Protein AF-A0A7Z9LRL5-F1 (afdb_monomer)

Solvent-accessible surface area (backbone atoms only — not comparable to full-atom values): 5508 Å² total; per-residue (Å²): 133,64,65,81,75,49,49,61,60,55,51,50,53,35,48,48,31,38,72,68,63,71,38,84,64,78,83,75,88,87,76,84,83,62,90,85,59,78,69,42,84,38,72,50,78,47,81,44,77,74,101,57,75,53,73,51,75,52,59,36,44,61,69,58,51,35,52,52,49,17,60,71,70,75,48,90,58,93,68,96,71,84,92,125

Radius of gyration: 14.58 Å; Cα contacts (8 Å, |Δi|>4): 69; chains: 1; bounding box: 31×33×35 Å

Sequence (84 aa):
MKAELVNPFIESVQEIFTTMLGVQARRGKVGITDAEKSPGDLVALIGISGHATGNVALSLPSQTALAIVGQLMSETYTSITDDA

Mean predicted aligned error: 6.71 Å

Nearest PDB structures (foldseek):
  1xko-assembly1_A  TM=8.320E-01  e=2.451E-03  Thermotoga maritima
  1squ-assembly1_A  TM=8.349E-01  e=1.618E-02  Thermotoga maritima

pLDDT: mean 82.34, std 9.66, range 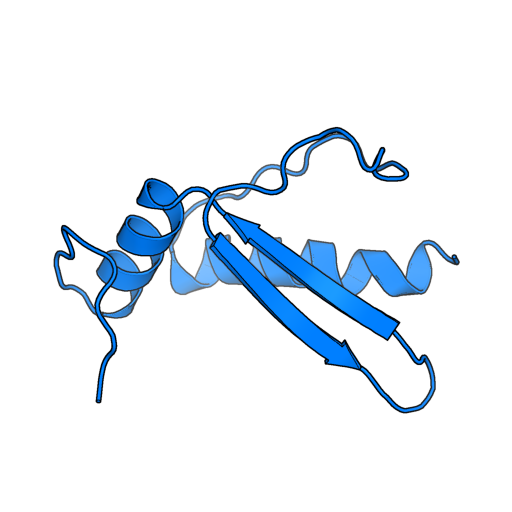[42.62, 90.62]

Foldseek 3Di:
DDVVVVVVVVVVVQVCCCPQVVDGDDDDDDDDDDPPDDQAPDWDWDFDDDPDGDIDIDGDHPVVVQSSVCSNVVHHDDDDDDPD

Secondary structure (DSSP, 8-state):
--HHHHHHHHHHHHHHHHHHS---PPP----PPPTTS---SEEEEEEE-SSS-EEEEEEE-HHHHHHHHHHHHTS---S-----

Structure (mmCIF, N/CA/C/O backbone):
data_AF-A0A7Z9LRL5-F1
#
_entry.id   AF-A0A7Z9LRL5-F1
#
loop_
_atom_site.group_PDB
_atom_site.id
_atom_site.type_symbol
_atom_site.label_atom_id
_atom_site.label_alt_id
_atom_site.label_comp_id
_atom_site.label_asym_id
_atom_site.label_entity_id
_atom_site.label_seq_id
_atom_site.pdbx_PDB_ins_code
_atom_s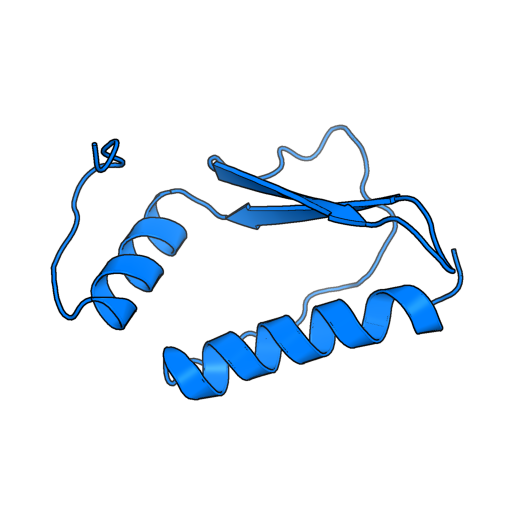ite.Cartn_x
_atom_site.Cartn_y
_atom_site.Cartn_z
_atom_site.occupancy
_atom_site.B_iso_or_equiv
_atom_site.auth_seq_id
_atom_site.auth_comp_id
_atom_site.auth_asym_id
_atom_site.auth_atom_id
_atom_site.pdbx_PDB_model_num
ATOM 1 N N . MET A 1 1 ? 8.176 -4.373 -19.402 1.00 60.56 1 MET A N 1
ATOM 2 C CA . MET A 1 1 ? 8.704 -3.532 -18.300 1.00 60.56 1 MET A CA 1
ATOM 3 C C . MET A 1 1 ? 9.827 -4.286 -17.610 1.00 60.56 1 MET A C 1
ATOM 5 O O . MET A 1 1 ? 9.713 -5.499 -17.482 1.00 60.56 1 MET A O 1
ATOM 9 N N . LYS A 1 2 ? 10.911 -3.616 -17.205 1.00 69.75 2 LYS A N 1
ATOM 10 C CA . LYS A 1 2 ? 11.988 -4.264 -16.440 1.00 69.75 2 LYS A CA 1
ATOM 11 C C . LYS A 1 2 ? 11.531 -4.467 -14.995 1.00 69.75 2 LYS A C 1
ATOM 13 O O . LYS A 1 2 ? 11.015 -3.527 -14.396 1.00 69.75 2 LYS A O 1
ATOM 18 N N . ALA A 1 3 ? 11.734 -5.664 -14.444 1.00 73.75 3 ALA A N 1
ATOM 19 C CA . ALA A 1 3 ? 11.377 -5.979 -13.055 1.00 73.75 3 ALA A CA 1
ATOM 20 C C . ALA A 1 3 ? 12.055 -5.031 -12.044 1.00 73.75 3 ALA A C 1
ATOM 22 O O . ALA A 1 3 ? 11.470 -4.695 -11.020 1.00 73.75 3 ALA A O 1
ATOM 23 N N . GLU A 1 4 ? 13.241 -4.532 -12.395 1.00 77.94 4 GLU A N 1
ATOM 24 C CA . GLU A 1 4 ? 14.029 -3.540 -11.650 1.00 77.94 4 GLU A CA 1
ATOM 25 C C . GLU A 1 4 ? 13.260 -2.248 -11.339 1.00 77.94 4 GLU A C 1
ATOM 27 O O . GLU A 1 4 ? 13.507 -1.630 -10.312 1.00 77.94 4 GLU A O 1
ATOM 32 N N . LEU A 1 5 ? 12.307 -1.848 -12.191 1.00 77.56 5 LEU A N 1
ATOM 33 C CA . LEU A 1 5 ? 11.490 -0.653 -11.959 1.00 77.56 5 LEU A CA 1
ATOM 34 C C . LEU A 1 5 ? 10.298 -0.920 -11.035 1.00 77.56 5 LEU A C 1
ATOM 36 O O . LEU A 1 5 ? 9.752 0.021 -10.480 1.00 77.56 5 LEU A O 1
ATOM 40 N N . VAL A 1 6 ? 9.865 -2.175 -10.889 1.00 81.81 6 VAL A N 1
ATOM 41 C CA . VAL A 1 6 ? 8.659 -2.543 -10.123 1.00 81.81 6 VAL A CA 1
ATOM 42 C C . VAL A 1 6 ? 9.015 -2.984 -8.705 1.00 81.81 6 VAL A C 1
ATOM 44 O O . VAL A 1 6 ? 8.288 -2.670 -7.765 1.00 81.81 6 VAL A O 1
ATOM 47 N N . ASN A 1 7 ? 10.133 -3.697 -8.540 1.00 86.06 7 ASN A N 1
ATOM 48 C CA . ASN A 1 7 ? 10.550 -4.246 -7.248 1.00 86.06 7 ASN A CA 1
ATOM 49 C C . ASN A 1 7 ? 10.656 -3.194 -6.130 1.00 86.06 7 ASN A C 1
ATOM 51 O O . ASN A 1 7 ? 10.104 -3.469 -5.065 1.00 86.06 7 ASN A O 1
ATOM 55 N N . PRO A 1 8 ? 11.228 -1.990 -6.355 1.00 86.94 8 PRO A N 1
ATOM 56 C CA . PRO A 1 8 ? 11.304 -0.973 -5.309 1.00 86.94 8 PRO A CA 1
ATOM 57 C C . PRO A 1 8 ? 9.930 -0.596 -4.749 1.00 86.94 8 PRO A C 1
ATOM 59 O O . PRO A 1 8 ? 9.771 -0.491 -3.541 1.00 86.94 8 PRO A O 1
ATOM 62 N N . PHE A 1 9 ? 8.901 -0.485 -5.597 1.00 85.06 9 PHE A N 1
ATOM 63 C CA . PHE A 1 9 ? 7.542 -0.176 -5.137 1.00 85.06 9 PHE A CA 1
ATOM 64 C C . PHE A 1 9 ? 6.944 -1.302 -4.293 1.00 85.06 9 PHE A C 1
ATOM 66 O O . PHE A 1 9 ? 6.275 -1.037 -3.298 1.00 85.06 9 PHE A O 1
ATOM 73 N N . ILE A 1 10 ? 7.186 -2.559 -4.674 1.00 86.12 10 ILE A N 1
ATOM 74 C CA . ILE A 1 10 ? 6.702 -3.716 -3.913 1.00 86.12 10 ILE A CA 1
ATOM 75 C C . ILE A 1 10 ? 7.364 -3.754 -2.533 1.00 86.12 10 ILE A C 1
ATOM 77 O O . ILE A 1 10 ? 6.675 -3.946 -1.532 1.00 86.12 10 ILE A O 1
ATOM 81 N N . GLU A 1 11 ? 8.680 -3.562 -2.482 1.00 89.31 11 GLU A N 1
ATOM 82 C CA . GLU A 1 11 ? 9.458 -3.557 -1.241 1.00 89.31 11 GLU A CA 1
ATOM 83 C C . GLU A 1 11 ? 9.039 -2.398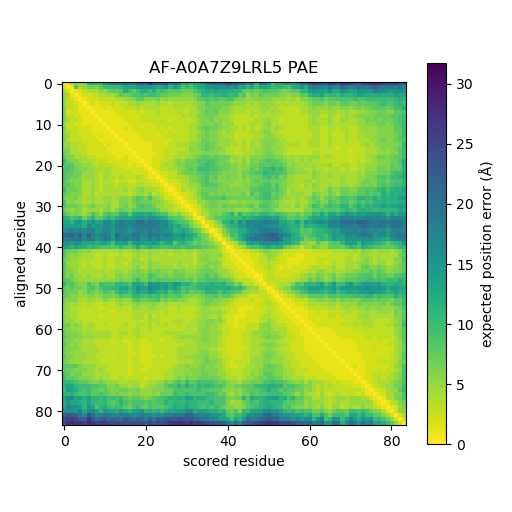 -0.328 1.00 89.31 11 GLU A C 1
ATOM 85 O O . GLU A 1 11 ? 8.739 -2.627 0.843 1.00 89.31 11 GLU A O 1
ATOM 90 N N . SER A 1 12 ? 8.884 -1.184 -0.871 1.00 88.31 12 SER A N 1
ATOM 91 C CA . SER A 1 12 ? 8.427 -0.021 -0.101 1.00 88.31 12 SER A CA 1
ATOM 92 C C . SER A 1 12 ? 7.037 -0.220 0.505 1.00 88.31 12 SER A C 1
ATOM 94 O O . SER A 1 12 ? 6.810 0.156 1.652 1.00 88.31 12 SER A O 1
ATOM 96 N N . VAL A 1 13 ? 6.098 -0.842 -0.218 1.00 87.75 13 VAL A N 1
ATOM 97 C CA . VAL A 1 13 ? 4.769 -1.144 0.341 1.00 87.75 13 VAL A CA 1
ATOM 98 C C . VAL A 1 13 ? 4.882 -2.128 1.508 1.00 87.75 13 VAL A C 1
ATOM 100 O O . VAL A 1 13 ? 4.242 -1.929 2.537 1.00 87.75 13 VAL A O 1
ATOM 103 N N . GLN A 1 14 ? 5.711 -3.169 1.399 1.00 88.62 14 GLN A N 1
ATOM 104 C CA . GLN A 1 14 ? 5.913 -4.109 2.508 1.00 88.62 14 GLN A CA 1
ATOM 105 C C . GLN A 1 14 ? 6.529 -3.436 3.738 1.00 88.62 14 GLN A C 1
ATOM 107 O O . GLN A 1 14 ? 6.122 -3.722 4.867 1.00 88.62 14 GLN A O 1
ATOM 112 N N . GLU A 1 15 ? 7.479 -2.532 3.521 1.00 90.31 15 GLU A N 1
ATOM 113 C CA . GLU A 1 15 ? 8.129 -1.780 4.588 1.00 90.31 15 GLU A CA 1
ATOM 114 C C . GLU A 1 15 ? 7.156 -0.830 5.292 1.00 90.31 15 GLU A C 1
ATOM 116 O O . GLU A 1 15 ? 7.104 -0.825 6.519 1.00 90.31 15 GLU A O 1
ATOM 121 N N . ILE A 1 16 ? 6.312 -0.103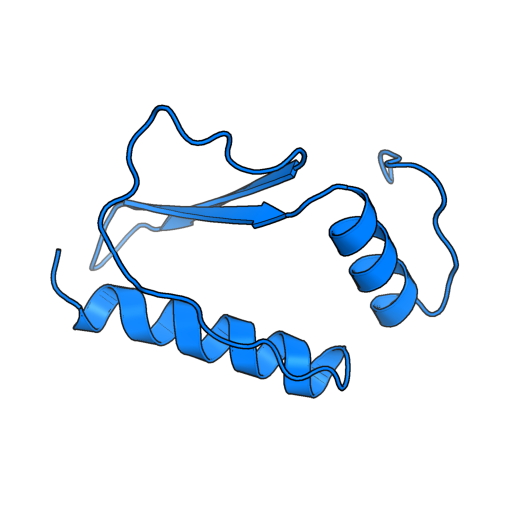 4.552 1.00 88.50 16 ILE A N 1
ATOM 122 C CA . ILE A 1 16 ? 5.283 0.777 5.131 1.00 88.50 16 ILE A CA 1
ATOM 123 C C . ILE A 1 16 ? 4.330 -0.015 6.028 1.00 88.50 16 ILE A C 1
ATOM 125 O O . ILE A 1 16 ? 4.082 0.379 7.167 1.00 88.50 16 ILE A O 1
ATOM 129 N N . PHE A 1 17 ? 3.828 -1.158 5.554 1.00 88.62 17 PHE A N 1
ATOM 130 C CA . PHE A 1 17 ? 2.928 -1.994 6.352 1.00 88.62 17 PHE A CA 1
ATOM 131 C C . PHE A 1 17 ? 3.620 -2.534 7.609 1.00 88.62 17 PHE A C 1
ATOM 133 O O . PHE A 1 17 ? 3.028 -2.554 8.687 1.00 88.62 17 PHE A O 1
ATOM 140 N N . THR A 1 18 ? 4.893 -2.907 7.504 1.00 90.62 18 THR A N 1
ATOM 141 C CA . THR A 1 18 ? 5.644 -3.429 8.650 1.00 90.62 18 THR A CA 1
ATOM 142 C C . THR A 1 18 ? 5.938 -2.333 9.672 1.00 90.62 18 THR A C 1
ATOM 144 O O . THR A 1 18 ? 5.735 -2.538 10.865 1.00 90.62 18 THR A O 1
ATOM 147 N N . THR A 1 19 ? 6.385 -1.163 9.220 1.00 89.44 19 THR A N 1
ATOM 148 C CA . THR A 1 19 ? 6.889 -0.096 10.091 1.00 89.44 19 THR A CA 1
ATOM 149 C C . THR A 1 19 ? 5.776 0.792 10.638 1.00 89.44 19 THR A C 1
ATOM 151 O O . THR A 1 19 ? 5.807 1.142 11.813 1.00 89.44 19 THR A O 1
ATOM 154 N N . MET A 1 20 ? 4.788 1.157 9.816 1.00 86.88 20 MET A N 1
ATOM 155 C CA . MET A 1 20 ? 3.713 2.070 10.228 1.00 86.88 20 MET A CA 1
ATOM 156 C C . MET A 1 20 ? 2.504 1.339 10.808 1.00 86.88 20 MET A C 1
ATOM 158 O O . MET A 1 20 ? 1.832 1.869 11.687 1.00 86.88 20 MET A O 1
ATOM 162 N N . LEU A 1 21 ? 2.227 0.122 10.334 1.00 87.19 21 LEU A N 1
ATOM 163 C CA . LEU A 1 21 ? 1.065 -0.656 10.770 1.00 87.19 21 LEU A CA 1
ATOM 164 C C . LEU A 1 21 ? 1.458 -1.845 11.657 1.00 87.19 21 LEU A C 1
ATOM 166 O O . LEU A 1 21 ? 0.594 -2.502 12.225 1.00 87.19 21 LEU A O 1
ATOM 170 N N . GLY A 1 22 ? 2.741 -2.192 11.789 1.00 87.56 22 GLY A N 1
ATOM 171 C CA . GLY A 1 22 ? 3.129 -3.401 12.526 1.00 87.56 22 GLY A CA 1
ATOM 172 C C . GLY A 1 22 ? 2.550 -4.694 11.925 1.00 87.56 22 GLY A C 1
ATOM 173 O O . GLY A 1 22 ? 2.508 -5.721 12.602 1.00 87.56 22 GLY A O 1
ATOM 174 N N . VAL A 1 23 ? 2.087 -4.660 10.669 1.00 87.50 23 VAL A N 1
ATOM 175 C CA . VAL A 1 23 ? 1.467 -5.792 9.968 1.00 87.50 23 VAL A CA 1
ATOM 176 C C . VAL A 1 23 ? 2.390 -6.257 8.850 1.00 87.50 23 VAL A C 1
ATOM 178 O O . VAL A 1 23 ? 2.860 -5.467 8.040 1.00 87.50 23 VAL A O 1
ATOM 181 N N . GLN A 1 24 ? 2.613 -7.567 8.737 1.00 85.88 24 GLN A N 1
ATOM 182 C CA . GLN A 1 24 ? 3.380 -8.108 7.615 1.00 85.88 24 GLN A CA 1
ATOM 183 C C . GLN A 1 24 ? 2.507 -8.322 6.375 1.00 85.88 24 GLN A C 1
ATOM 185 O O . GLN A 1 24 ? 1.748 -9.292 6.284 1.00 85.88 24 GLN A O 1
ATOM 190 N N . ALA A 1 25 ? 2.668 -7.445 5.384 1.00 85.88 25 ALA A N 1
ATOM 191 C CA . ALA A 1 25 ? 2.060 -7.612 4.070 1.00 85.88 25 ALA A CA 1
ATOM 192 C C . ALA A 1 25 ? 2.734 -8.756 3.288 1.00 85.88 25 ALA A C 1
ATOM 194 O O . ALA A 1 25 ? 3.934 -8.732 2.990 1.00 85.88 25 ALA A O 1
ATOM 195 N N . ARG A 1 26 ? 1.948 -9.771 2.911 1.00 86.19 26 ARG A N 1
ATOM 196 C CA . ARG A 1 26 ? 2.432 -10.909 2.118 1.00 86.19 26 ARG A CA 1
ATOM 197 C C . ARG A 1 26 ? 2.250 -10.642 0.629 1.00 86.19 26 ARG A C 1
ATOM 199 O O . ARG A 1 26 ? 1.135 -10.442 0.154 1.00 86.19 26 ARG A O 1
ATOM 206 N N . ARG A 1 27 ? 3.354 -10.696 -0.116 1.00 82.69 27 ARG A N 1
ATOM 207 C CA . ARG A 1 27 ? 3.359 -10.549 -1.574 1.00 82.69 27 ARG A CA 1
ATOM 208 C C . ARG A 1 27 ? 2.686 -11.756 -2.239 1.00 82.69 27 ARG A C 1
ATOM 210 O O . ARG A 1 27 ? 3.057 -12.900 -1.986 1.00 82.69 27 ARG A O 1
ATOM 217 N N . GLY A 1 28 ? 1.720 -11.484 -3.115 1.00 84.25 28 GLY A N 1
ATOM 218 C CA . GLY A 1 28 ? 1.116 -12.483 -3.999 1.00 84.25 28 GLY A CA 1
ATOM 219 C C . GLY A 1 28 ? 1.965 -12.781 -5.242 1.00 84.25 28 GLY A C 1
ATOM 220 O O . GLY A 1 28 ? 3.104 -12.335 -5.376 1.00 84.25 28 GLY A O 1
ATOM 221 N N . LYS A 1 29 ? 1.402 -13.527 -6.200 1.00 81.56 29 LYS A N 1
ATOM 222 C CA . LYS A 1 29 ? 2.066 -13.751 -7.494 1.00 81.56 29 LYS A CA 1
ATOM 223 C C . LYS A 1 29 ? 2.124 -12.444 -8.281 1.00 81.56 29 LYS A C 1
ATOM 225 O O . LYS A 1 29 ? 1.102 -11.790 -8.460 1.00 81.56 29 LYS A O 1
ATOM 230 N N . VAL A 1 30 ? 3.309 -12.093 -8.773 1.00 81.88 30 VAL A N 1
ATOM 231 C CA . VAL A 1 30 ? 3.476 -10.951 -9.679 1.00 81.88 30 VAL A CA 1
ATOM 232 C C . VAL A 1 30 ? 3.232 -11.403 -11.103 1.00 81.88 30 VAL A C 1
ATOM 234 O O . VAL A 1 30 ? 3.741 -12.437 -11.530 1.00 81.88 30 VAL A O 1
ATOM 237 N N . GLY A 1 31 ? 2.445 -10.620 -11.822 1.00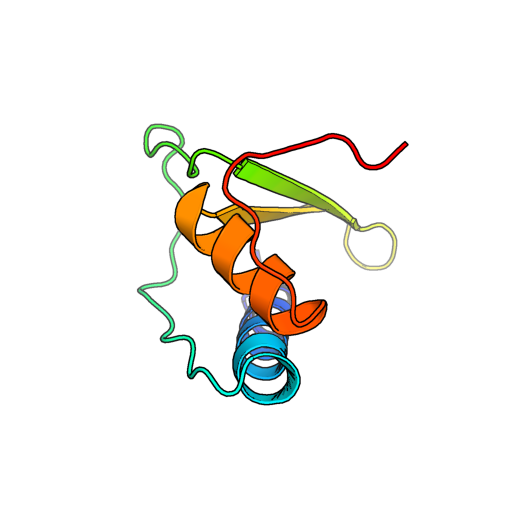 82.19 31 GLY A N 1
ATOM 238 C CA . GLY A 1 31 ? 2.075 -10.890 -13.196 1.00 82.19 31 GLY A CA 1
ATOM 239 C C . GLY A 1 31 ? 1.587 -9.625 -13.878 1.00 82.19 31 GLY A C 1
ATOM 240 O O . GLY A 1 31 ? 1.522 -8.553 -13.275 1.00 82.19 31 GLY A O 1
ATOM 241 N N . ILE A 1 32 ? 1.259 -9.772 -15.152 1.00 80.38 32 ILE A N 1
ATOM 242 C CA . ILE A 1 32 ? 0.559 -8.741 -15.906 1.00 80.38 32 ILE A CA 1
ATOM 243 C C . ILE A 1 32 ? -0.898 -8.778 -15.445 1.00 80.38 32 ILE A C 1
ATOM 245 O O . ILE A 1 32 ? -1.470 -9.858 -15.303 1.00 80.38 32 ILE A O 1
ATOM 249 N N . THR A 1 33 ? -1.467 -7.614 -15.140 1.00 73.75 33 THR A N 1
ATOM 250 C CA . THR A 1 33 ? -2.875 -7.540 -14.754 1.00 73.75 33 THR A CA 1
ATOM 251 C C . THR A 1 33 ? -3.752 -7.738 -15.986 1.00 73.75 33 THR A C 1
ATOM 253 O O . THR A 1 33 ? -3.541 -7.084 -17.007 1.00 73.75 33 THR A O 1
ATOM 256 N N . ASP A 1 34 ? -4.744 -8.617 -15.879 1.00 68.88 34 ASP A N 1
ATOM 257 C CA . ASP A 1 34 ? -5.833 -8.700 -16.849 1.00 68.88 34 ASP A CA 1
ATOM 258 C C . ASP A 1 34 ? -6.856 -7.614 -16.497 1.00 68.88 34 ASP A C 1
ATOM 260 O O . ASP A 1 34 ? -7.237 -7.481 -15.331 1.00 68.88 34 ASP A O 1
ATOM 264 N N . ALA A 1 35 ? -7.291 -6.824 -17.481 1.00 59.03 35 ALA A N 1
ATOM 265 C CA . ALA A 1 35 ? -8.177 -5.674 -17.263 1.00 59.03 35 ALA A CA 1
ATOM 266 C C . ALA A 1 35 ? -9.549 -6.043 -16.659 1.00 59.03 35 ALA A C 1
ATOM 268 O O . ALA A 1 35 ? -10.239 -5.179 -16.129 1.00 59.03 35 ALA A O 1
ATOM 269 N N . GLU A 1 36 ? -9.942 -7.318 -16.723 1.00 58.59 36 GLU A N 1
ATOM 270 C CA . GLU A 1 36 ? -11.231 -7.817 -16.228 1.00 58.59 36 GLU A CA 1
ATOM 271 C C . GLU A 1 36 ? -11.267 -8.061 -14.714 1.00 58.59 36 GLU A C 1
ATOM 273 O O . GLU A 1 36 ? -12.344 -8.200 -14.134 1.00 58.59 36 GLU A O 1
ATOM 278 N N . LYS A 1 37 ? -10.112 -8.114 -14.038 1.00 61.06 37 LYS A N 1
ATOM 279 C CA . LYS A 1 37 ? -10.096 -8.214 -12.577 1.00 61.06 37 LYS A CA 1
ATOM 280 C C . LYS A 1 37 ? -10.330 -6.835 -11.999 1.00 61.06 37 LYS A C 1
ATOM 282 O O . LYS A 1 37 ? -9.469 -5.972 -12.138 1.00 61.06 37 LYS A O 1
ATOM 287 N N . SER A 1 38 ? -11.47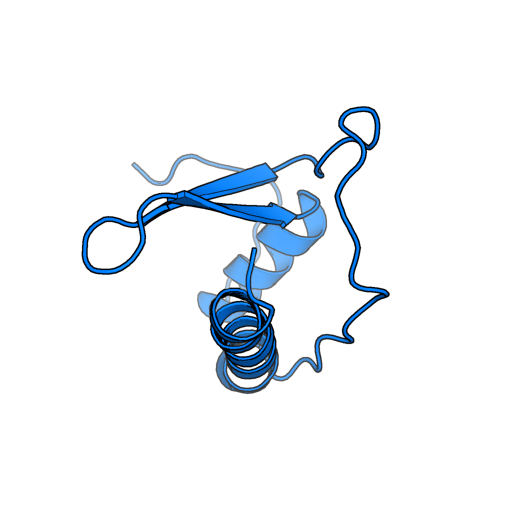4 -6.664 -11.333 1.00 56.78 38 SER A N 1
ATOM 288 C CA . SER A 1 38 ? -11.786 -5.447 -10.587 1.00 56.78 38 SER A CA 1
ATOM 289 C C . SER A 1 38 ? -10.593 -5.105 -9.692 1.00 56.78 38 SER A C 1
ATOM 291 O O . SER A 1 38 ? -10.313 -5.861 -8.753 1.00 56.78 38 SER A O 1
ATOM 293 N N . PRO A 1 39 ? -9.879 -3.994 -9.950 1.00 61.91 39 PRO A N 1
ATOM 294 C CA . PRO A 1 39 ? -9.105 -3.386 -8.889 1.00 61.91 39 PRO A CA 1
ATOM 295 C C . PRO A 1 39 ? -10.129 -3.078 -7.784 1.00 61.91 39 PRO A C 1
ATOM 297 O O . PRO A 1 39 ? -11.273 -2.733 -8.084 1.00 61.91 39 PRO A O 1
ATOM 300 N N . GLY A 1 40 ? -9.788 -3.368 -6.532 1.00 64.81 40 GLY A N 1
ATOM 301 C CA . GLY A 1 40 ? -10.667 -3.175 -5.381 1.00 64.81 40 GLY A CA 1
ATOM 302 C C . GLY A 1 40 ? -11.301 -1.783 -5.303 1.00 64.81 40 GLY A C 1
ATOM 303 O O . GLY A 1 40 ? -10.933 -0.868 -6.035 1.00 64.81 40 GLY A O 1
ATOM 304 N N . ASP A 1 41 ? -12.252 -1.644 -4.382 1.00 77.94 41 ASP A N 1
ATOM 305 C CA . ASP A 1 41 ? -13.177 -0.508 -4.269 1.00 77.94 41 ASP A CA 1
ATOM 306 C C . ASP A 1 41 ? -12.524 0.885 -4.279 1.00 77.94 41 ASP A C 1
ATOM 308 O O . ASP A 1 41 ? -13.154 1.853 -4.699 1.00 77.94 41 ASP A O 1
ATOM 312 N N . LEU A 1 42 ? -11.279 0.996 -3.806 1.00 83.56 42 LEU A N 1
ATOM 313 C CA . LEU A 1 42 ? -10.530 2.243 -3.738 1.00 83.56 42 LEU A CA 1
ATOM 314 C C . LEU A 1 42 ? -9.184 2.101 -4.453 1.00 83.56 42 LEU A C 1
ATOM 316 O O . LEU A 1 42 ? -8.451 1.130 -4.252 1.00 83.56 42 LEU A O 1
ATOM 320 N N . VAL A 1 43 ? -8.843 3.087 -5.287 1.00 87.25 43 VAL A N 1
ATOM 321 C CA . VAL A 1 43 ? -7.590 3.114 -6.051 1.00 87.25 43 VAL A CA 1
ATOM 322 C C . VAL A 1 43 ? -6.885 4.451 -5.854 1.00 87.25 43 VAL A C 1
ATOM 324 O O . VAL A 1 43 ? -7.404 5.496 -6.235 1.00 87.25 43 VAL A O 1
ATOM 327 N N . ALA A 1 44 ? -5.673 4.407 -5.307 1.00 85.56 44 ALA A N 1
ATOM 328 C CA . ALA A 1 44 ? -4.750 5.531 -5.288 1.00 85.56 44 ALA A CA 1
ATOM 329 C C . ALA A 1 44 ? -3.857 5.482 -6.534 1.00 85.56 44 ALA A C 1
ATOM 331 O O . ALA A 1 44 ? -3.222 4.463 -6.814 1.00 85.56 44 ALA A O 1
ATOM 332 N N . LEU A 1 45 ? -3.809 6.584 -7.281 1.00 89.12 45 LEU A N 1
ATOM 333 C CA . LEU A 1 45 ? -3.013 6.720 -8.498 1.00 89.12 45 LEU A CA 1
ATOM 334 C C . LEU A 1 45 ? -1.894 7.732 -8.278 1.00 89.12 45 LEU A C 1
ATOM 336 O O . LEU A 1 45 ? -2.143 8.884 -7.937 1.00 89.12 45 LEU A O 1
ATOM 340 N N . ILE A 1 46 ? -0.660 7.296 -8.514 1.00 88.38 46 ILE A N 1
ATOM 341 C CA . ILE A 1 46 ? 0.543 8.114 -8.383 1.00 88.38 46 ILE A CA 1
ATOM 342 C C . ILE A 1 46 ? 1.207 8.183 -9.755 1.00 88.38 46 ILE A C 1
ATOM 344 O O . ILE A 1 46 ? 1.691 7.177 -10.279 1.00 88.38 46 ILE A O 1
ATOM 348 N N . GLY A 1 47 ? 1.209 9.375 -10.347 1.00 88.88 47 GLY A N 1
ATOM 349 C CA . GLY A 1 47 ? 1.918 9.649 -11.592 1.00 88.88 47 GLY A CA 1
ATOM 350 C C . GLY A 1 47 ? 3.412 9.819 -11.337 1.00 88.88 47 GLY A C 1
ATOM 351 O O . GLY A 1 47 ? 3.815 10.557 -10.440 1.00 88.88 47 GLY A O 1
ATOM 352 N N . ILE A 1 48 ? 4.235 9.146 -12.135 1.00 87.31 48 ILE A N 1
ATOM 353 C CA . ILE A 1 48 ? 5.693 9.225 -12.070 1.00 87.31 48 ILE A CA 1
ATOM 354 C C . ILE A 1 48 ? 6.210 9.790 -13.389 1.00 87.31 48 ILE A C 1
ATOM 356 O O . ILE A 1 48 ? 5.858 9.317 -14.472 1.00 87.31 48 ILE A O 1
ATOM 360 N N . SER A 1 49 ? 7.070 10.801 -13.286 1.00 85.25 49 SER A N 1
ATOM 361 C CA . SER A 1 49 ? 7.749 11.443 -14.411 1.00 85.25 49 SER A CA 1
ATOM 362 C C . SER A 1 49 ? 9.247 11.575 -14.133 1.00 85.25 49 SER A C 1
ATOM 364 O O . SER A 1 49 ? 9.634 11.824 -12.993 1.00 85.25 49 SER A O 1
ATOM 366 N N . GLY A 1 50 ? 10.089 11.458 -15.163 1.00 83.25 50 GLY A N 1
ATOM 367 C CA . GLY A 1 50 ? 11.545 11.583 -15.048 1.00 83.25 50 GLY A CA 1
ATOM 368 C C . GLY A 1 50 ? 12.265 10.501 -15.850 1.00 83.25 50 GLY A C 1
ATOM 369 O O . GLY A 1 50 ? 12.009 10.345 -17.040 1.00 83.25 50 GLY A O 1
ATOM 370 N N . HIS A 1 51 ? 13.151 9.735 -15.201 1.00 75.06 51 HIS A N 1
ATOM 371 C CA . HIS A 1 51 ? 13.887 8.625 -15.832 1.00 75.06 51 HIS A CA 1
ATOM 372 C C . HIS A 1 51 ? 12.972 7.478 -16.309 1.00 75.06 51 HIS A C 1
ATOM 374 O O . HIS A 1 51 ? 13.319 6.738 -17.227 1.00 75.06 51 HIS A O 1
ATOM 380 N N . ALA A 1 52 ? 11.789 7.352 -15.708 1.00 76.56 52 ALA A N 1
ATOM 381 C CA . ALA A 1 52 ? 10.695 6.516 -16.177 1.00 76.56 52 ALA A CA 1
ATOM 382 C C . ALA A 1 52 ? 9.391 7.323 -16.112 1.00 76.56 52 ALA A C 1
ATOM 384 O O . ALA A 1 52 ? 9.192 8.107 -15.182 1.00 76.56 52 ALA A O 1
ATOM 385 N N . THR A 1 53 ? 8.512 7.119 -17.092 1.00 83.50 53 THR A N 1
ATOM 386 C CA . THR A 1 53 ? 7.174 7.720 -17.132 1.00 83.50 53 THR A CA 1
ATOM 387 C C . THR A 1 53 ? 6.134 6.621 -16.995 1.00 83.50 53 THR A C 1
ATOM 389 O O . THR A 1 53 ? 6.188 5.623 -17.715 1.00 83.50 53 THR A O 1
ATOM 392 N N . GLY A 1 54 ? 5.185 6.794 -16.083 1.00 85.12 54 GLY A N 1
ATOM 393 C CA . GLY A 1 54 ? 4.115 5.829 -15.876 1.00 85.12 54 GLY A CA 1
ATOM 394 C C . GLY A 1 54 ? 3.272 6.152 -14.656 1.00 85.12 54 GLY A C 1
ATOM 395 O O . GLY A 1 54 ? 3.492 7.155 -13.984 1.00 85.12 54 GLY A O 1
ATOM 396 N N . ASN A 1 55 ? 2.318 5.273 -14.372 1.00 86.00 55 ASN A N 1
ATOM 397 C CA . ASN A 1 55 ? 1.448 5.389 -13.212 1.00 86.00 55 ASN A CA 1
ATOM 398 C C . ASN A 1 55 ? 1.642 4.175 -12.312 1.00 86.00 55 ASN A C 1
ATOM 400 O O . ASN A 1 55 ? 1.718 3.042 -12.792 1.00 86.00 55 ASN A O 1
ATOM 404 N N . VAL A 1 56 ? 1.673 4.419 -11.010 1.00 86.06 56 VAL A N 1
ATOM 405 C CA . VAL A 1 56 ? 1.559 3.386 -9.986 1.00 86.06 56 VAL A CA 1
ATOM 406 C C . VAL A 1 56 ? 0.147 3.459 -9.429 1.00 86.06 56 VAL A C 1
ATOM 408 O O . VAL A 1 56 ? -0.293 4.513 -8.978 1.00 86.06 56 VAL A O 1
ATOM 411 N N . ALA A 1 57 ? -0.568 2.340 -9.492 1.00 86.56 57 ALA A N 1
ATOM 412 C CA . ALA A 1 57 ? -1.898 2.203 -8.922 1.00 86.56 57 ALA A CA 1
ATOM 413 C C . ALA A 1 57 ? -1.819 1.294 -7.692 1.00 86.56 57 ALA A C 1
ATOM 415 O O . ALA A 1 57 ? -1.407 0.139 -7.805 1.00 86.56 57 ALA A O 1
ATOM 416 N N . LEU A 1 58 ? -2.223 1.806 -6.532 1.00 86.38 58 LEU A N 1
ATOM 417 C CA . LEU A 1 58 ? -2.436 1.016 -5.326 1.00 86.38 58 LEU A CA 1
ATOM 418 C C . LEU A 1 58 ? -3.937 0.845 -5.135 1.00 86.38 58 LEU A C 1
ATOM 420 O O . LEU A 1 58 ? -4.650 1.820 -4.922 1.00 86.38 58 LEU A O 1
ATOM 424 N N . SER A 1 59 ? -4.413 -0.391 -5.219 1.00 87.06 59 SER A N 1
ATOM 425 C CA . SER A 1 59 ? -5.828 -0.705 -5.072 1.00 87.06 59 SER A CA 1
ATOM 426 C C . SER A 1 59 ? -6.079 -1.496 -3.796 1.00 87.06 59 SER A C 1
ATOM 428 O O . SER A 1 59 ? -5.382 -2.476 -3.521 1.00 87.06 59 SER A O 1
ATOM 430 N N . LEU A 1 60 ? -7.058 -1.051 -3.013 1.00 86.69 60 LEU A N 1
ATOM 431 C CA . LEU A 1 60 ? -7.394 -1.592 -1.703 1.00 86.69 60 LEU A CA 1
ATOM 432 C C . LEU 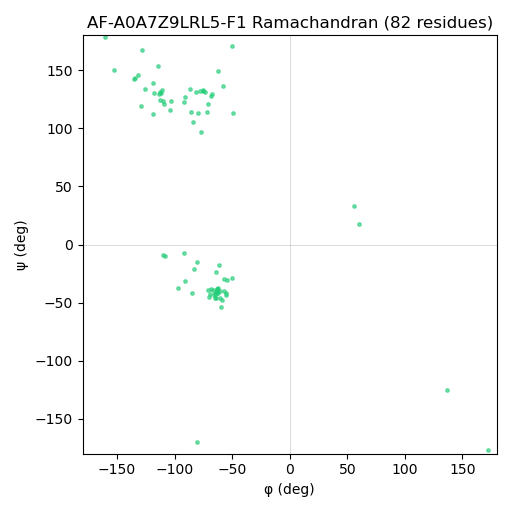A 1 60 ? -8.918 -1.744 -1.581 1.00 86.69 60 LEU A C 1
ATOM 434 O O . LEU A 1 60 ? -9.659 -0.872 -2.037 1.00 86.69 60 LEU A O 1
ATOM 438 N N . PRO A 1 61 ? -9.413 -2.812 -0.933 1.00 89.50 61 PRO A N 1
ATOM 439 C CA . PRO A 1 61 ? -10.797 -2.862 -0.479 1.00 89.50 61 PRO A CA 1
ATOM 440 C C . PRO A 1 61 ? -11.070 -1.757 0.543 1.00 89.50 61 PRO A C 1
ATOM 442 O O . PRO A 1 61 ? -10.196 -1.424 1.353 1.00 89.50 61 PRO A O 1
ATOM 445 N N . SER A 1 62 ? -12.307 -1.262 0.580 1.00 88.62 62 SER A N 1
ATOM 446 C CA . SER A 1 62 ? -12.699 -0.154 1.466 1.00 88.62 62 SER A CA 1
ATOM 447 C C . SER A 1 62 ? -12.384 -0.442 2.939 1.00 88.62 62 SER A C 1
ATOM 449 O O . SER A 1 62 ? -11.849 0.403 3.652 1.00 88.62 62 SER A O 1
ATOM 451 N N . GLN A 1 63 ? -12.643 -1.674 3.389 1.00 89.56 63 GLN A N 1
ATOM 452 C CA . GLN A 1 63 ? -12.387 -2.097 4.772 1.00 89.56 63 GLN A CA 1
ATOM 453 C C . GLN A 1 63 ? -10.898 -2.043 5.138 1.00 89.56 63 GLN A C 1
ATOM 455 O O . GLN A 1 63 ? -10.546 -1.653 6.248 1.00 89.56 63 GLN A O 1
ATOM 460 N N . THR A 1 64 ? -10.016 -2.414 4.206 1.00 89.06 64 THR A N 1
ATOM 461 C CA . THR A 1 64 ? -8.567 -2.369 4.428 1.00 89.06 64 THR A CA 1
ATOM 462 C C . THR A 1 64 ? -8.079 -0.928 4.505 1.00 89.06 64 THR A C 1
ATOM 464 O O . THR A 1 64 ? -7.294 -0.612 5.390 1.00 89.06 64 THR A O 1
ATOM 467 N N . ALA A 1 65 ? -8.570 -0.046 3.630 1.00 89.12 65 ALA A N 1
ATOM 468 C CA . ALA A 1 65 ? -8.218 1.371 3.667 1.00 89.12 65 ALA A CA 1
ATOM 469 C C . ALA A 1 65 ? -8.627 2.032 4.998 1.00 89.12 65 ALA A C 1
ATOM 471 O O . ALA A 1 65 ? -7.803 2.700 5.620 1.00 89.12 65 ALA A O 1
ATOM 472 N N . LEU A 1 66 ? -9.851 1.778 5.479 1.00 90.12 66 LEU A N 1
ATOM 473 C CA . LEU A 1 66 ? -10.336 2.297 6.766 1.00 90.12 66 LEU A CA 1
ATOM 474 C C . LEU A 1 66 ? -9.512 1.779 7.953 1.00 90.12 66 LEU A C 1
ATOM 476 O O . LEU A 1 66 ? -9.176 2.548 8.849 1.00 90.12 66 LEU A O 1
ATOM 480 N N . ALA A 1 67 ? -9.144 0.494 7.944 1.00 89.38 67 ALA A N 1
ATOM 481 C CA . ALA A 1 67 ? -8.301 -0.087 8.987 1.00 89.38 67 ALA A CA 1
ATOM 482 C C . ALA A 1 67 ? -6.892 0.529 9.004 1.00 89.38 67 ALA A C 1
ATOM 484 O O . ALA A 1 67 ? -6.368 0.826 10.076 1.00 89.38 67 ALA A O 1
ATOM 485 N N . ILE A 1 68 ? -6.299 0.756 7.824 1.00 89.88 68 ILE A N 1
ATOM 486 C CA . ILE A 1 68 ? -4.996 1.421 7.687 1.00 89.88 68 ILE A CA 1
ATOM 487 C C . ILE A 1 68 ? -5.068 2.828 8.277 1.00 89.88 68 ILE A C 1
ATOM 489 O O . ILE A 1 68 ? -4.265 3.166 9.142 1.00 89.88 68 ILE A O 1
ATOM 493 N N . VAL A 1 69 ? -6.036 3.641 7.843 1.00 89.81 69 VAL A N 1
ATOM 494 C CA . VAL A 1 69 ? -6.157 5.031 8.304 1.00 89.81 69 VAL A CA 1
ATOM 495 C C . VAL A 1 69 ? -6.438 5.093 9.804 1.00 89.81 69 VAL A C 1
ATOM 497 O O . VAL A 1 69 ? -5.810 5.881 10.506 1.00 89.81 69 VAL A O 1
ATOM 500 N N . GLY A 1 70 ? -7.290 4.203 10.318 1.00 90.38 70 GLY A N 1
ATOM 501 C CA . GLY A 1 70 ? -7.579 4.141 11.745 1.00 90.38 70 GLY A CA 1
ATOM 502 C C . GLY A 1 70 ? -6.352 3.803 12.584 1.00 90.38 70 GLY A C 1
ATOM 503 O O . GLY A 1 70 ? -6.128 4.393 13.638 1.00 90.38 70 GLY A O 1
ATOM 504 N N . GLN A 1 71 ? -5.490 2.921 12.081 1.00 89.25 71 GLN A N 1
ATOM 505 C CA . GLN A 1 71 ? -4.236 2.608 12.748 1.00 89.25 71 GLN A CA 1
ATOM 506 C C . GLN A 1 71 ? -3.217 3.754 12.676 1.00 89.25 71 GLN A C 1
ATOM 508 O O . GLN A 1 71 ? -2.533 4.013 13.663 1.00 89.25 71 GLN A O 1
ATOM 513 N N . LEU A 1 72 ? -3.127 4.458 11.543 1.00 88.25 72 LEU A N 1
ATOM 514 C CA . LEU A 1 72 ? -2.220 5.600 11.387 1.00 88.25 72 LEU A CA 1
ATOM 515 C C . LEU A 1 72 ? -2.638 6.802 12.245 1.00 88.25 72 LEU A C 1
ATOM 517 O O . LEU A 1 72 ? -1.777 7.475 12.804 1.00 88.25 72 LEU A O 1
ATOM 521 N N . MET A 1 73 ? -3.943 7.063 12.357 1.00 90.00 73 MET A N 1
ATOM 522 C CA . MET A 1 73 ? -4.502 8.194 13.112 1.00 90.00 73 MET A CA 1
ATOM 523 C C . MET A 1 73 ? -4.838 7.845 14.567 1.00 90.00 73 MET A C 1
ATOM 525 O O . MET A 1 73 ? -5.148 8.732 15.352 1.00 90.00 73 MET A O 1
ATOM 529 N N . SER A 1 74 ? -4.752 6.567 14.957 1.00 87.88 74 SER A N 1
ATOM 530 C CA . SER A 1 74 ? -5.229 6.069 16.259 1.00 87.88 74 SER A CA 1
ATOM 531 C C . SER A 1 74 ? -6.715 6.371 16.531 1.00 87.88 74 SER A C 1
ATOM 533 O O . SER A 1 74 ? -7.122 6.546 17.678 1.00 87.88 74 SER A O 1
ATOM 535 N N . GLU A 1 75 ? -7.533 6.385 15.475 1.00 89.62 75 GLU A N 1
ATOM 536 C CA . GLU A 1 75 ? -8.980 6.639 15.507 1.00 89.62 75 GLU A CA 1
ATOM 537 C C . GLU A 1 75 ? -9.755 5.536 14.765 1.00 89.62 75 GLU A C 1
ATOM 539 O O . GLU A 1 75 ? -9.178 4.696 14.082 1.00 89.62 75 GLU A O 1
ATOM 544 N N . THR A 1 76 ? -11.082 5.476 14.918 1.00 88.38 76 THR A N 1
ATOM 545 C CA . THR A 1 76 ? -11.914 4.475 14.223 1.00 88.38 76 THR A CA 1
ATOM 546 C C . THR A 1 76 ? -12.768 5.136 13.152 1.00 88.38 76 THR A C 1
ATOM 548 O O . THR A 1 76 ? -13.597 5.986 13.462 1.00 88.38 76 THR A O 1
ATOM 551 N N . TYR A 1 77 ? -12.628 4.670 11.910 1.00 87.81 77 TYR A N 1
ATOM 552 C CA . TYR A 1 77 ? -13.396 5.149 10.764 1.00 87.81 77 TYR A CA 1
ATOM 553 C C . TYR A 1 77 ? -14.335 4.050 10.261 1.00 87.81 77 TYR A C 1
ATOM 555 O O . TYR A 1 77 ? -13.923 2.908 10.057 1.00 87.81 77 TYR A O 1
ATOM 563 N N . THR A 1 78 ? -15.610 4.387 10.061 1.00 84.06 78 THR A N 1
ATOM 564 C CA . THR A 1 78 ? -16.662 3.440 9.635 1.00 84.06 78 THR A CA 1
ATOM 565 C C . THR A 1 78 ? -17.147 3.673 8.206 1.00 84.06 78 THR A C 1
ATOM 567 O O . THR A 1 78 ? -17.876 2.849 7.657 1.00 84.06 78 THR A O 1
ATOM 570 N N . SER A 1 7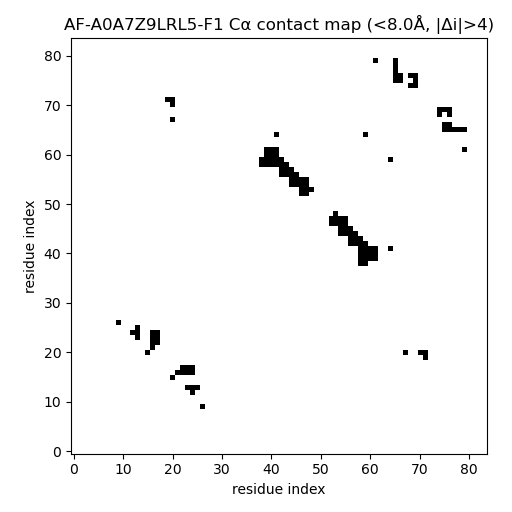9 ? -16.724 4.770 7.584 1.00 84.56 79 SER A N 1
ATOM 571 C CA . SER A 1 79 ? -17.109 5.160 6.232 1.00 84.56 79 SER A CA 1
ATOM 572 C C . SER A 1 79 ? -16.013 5.999 5.593 1.00 84.56 79 SER A C 1
ATOM 574 O O . SER A 1 79 ? -15.305 6.716 6.295 1.00 84.56 79 SER A O 1
ATOM 576 N N . ILE A 1 80 ? -15.898 5.928 4.267 1.00 83.00 80 ILE A N 1
ATOM 577 C CA . ILE A 1 80 ? -15.008 6.804 3.503 1.00 83.00 80 ILE A CA 1
ATOM 578 C C . ILE A 1 80 ? -15.630 8.202 3.512 1.00 83.00 80 ILE A C 1
ATOM 580 O O . ILE A 1 80 ? -16.722 8.395 2.976 1.00 83.00 80 ILE A O 1
ATOM 584 N N . THR A 1 81 ? -14.954 9.148 4.153 1.00 80.38 81 THR A N 1
ATOM 585 C CA . THR A 1 81 ? -15.331 10.562 4.214 1.00 80.38 81 THR A CA 1
ATOM 586 C C . THR A 1 81 ? -14.282 11.399 3.496 1.00 80.38 81 THR A C 1
ATOM 588 O O . THR A 1 81 ? -13.127 10.992 3.388 1.00 80.38 81 THR A O 1
ATOM 591 N N . ASP A 1 82 ? -14.696 12.552 2.984 1.00 75.94 82 ASP A N 1
ATOM 592 C CA . ASP A 1 82 ? -13.770 13.561 2.476 1.00 75.94 82 ASP A CA 1
ATOM 593 C C . ASP A 1 82 ? -13.341 14.421 3.672 1.00 75.94 82 ASP A C 1
ATOM 595 O O . ASP A 1 82 ? -14.195 15.053 4.301 1.00 75.94 82 ASP A O 1
ATOM 599 N N . ASP A 1 83 ? -12.060 14.371 4.043 1.00 61.66 83 ASP A N 1
ATOM 600 C CA . ASP A 1 83 ? -11.494 15.307 5.019 1.00 61.66 83 ASP A CA 1
ATOM 601 C C . ASP A 1 83 ? -11.275 16.635 4.286 1.00 61.66 83 ASP A C 1
ATOM 603 O O . ASP A 1 83 ? -10.292 16.807 3.561 1.00 61.66 83 ASP A O 1
ATOM 607 N N . ALA A 1 84 ? -12.244 17.541 4.429 1.00 42.62 84 ALA A N 1
ATOM 608 C CA . ALA A 1 84 ? -12.176 18.912 3.928 1.00 42.62 84 ALA A CA 1
ATOM 609 C C . ALA A 1 84 ? -11.468 19.846 4.920 1.00 42.62 84 ALA A C 1
ATOM 611 O O . 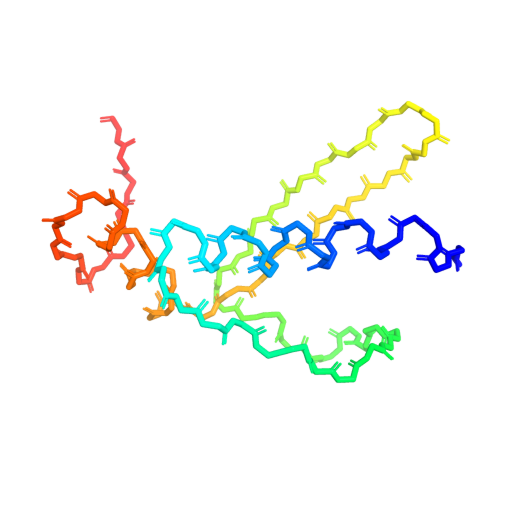ALA A 1 84 ? -11.804 19.794 6.126 1.00 42.62 84 ALA A O 1
#